Protein AF-A0A1P8KJ65-F1 (afdb_monomer_lite)

Organism: NCBI:txid1850254

pLDDT: mean 79.32, std 12.73, range [43.66, 96.44]

Structure (mmCIF, N/CA/C/O backbone):
data_AF-A0A1P8KJ65-F1
#
_entry.id   AF-A0A1P8KJ65-F1
#
loop_
_atom_site.group_PDB
_atom_site.id
_atom_site.type_symbol
_atom_site.label_atom_id
_atom_site.label_alt_id
_atom_site.label_comp_id
_atom_site.label_asym_id
_atom_site.label_entity_id
_atom_site.label_seq_id
_atom_site.pdbx_PDB_ins_code
_atom_site.Cartn_x
_atom_site.Cartn_y
_atom_site.Cartn_z
_atom_site.occupancy
_atom_site.B_iso_or_equiv
_atom_site.auth_seq_id
_atom_site.auth_comp_id
_atom_site.auth_asym_id
_atom_site.auth_atom_id
_atom_site.pdbx_PDB_model_num
ATOM 1 N N . MET A 1 1 ? 9.762 -11.422 0.485 1.00 43.66 1 MET A N 1
ATOM 2 C CA . MET A 1 1 ? 10.184 -12.310 -0.623 1.00 43.66 1 MET A CA 1
ATOM 3 C C . MET A 1 1 ? 9.158 -13.422 -0.928 1.00 43.66 1 MET A C 1
ATOM 5 O O . MET A 1 1 ? 9.565 -14.491 -1.343 1.00 43.66 1 MET A O 1
ATOM 9 N N . SER A 1 2 ? 7.837 -13.207 -0.772 1.00 47.41 2 SER A N 1
ATOM 10 C CA . SER A 1 2 ? 6.829 -14.279 -0.994 1.00 47.41 2 SER A CA 1
ATOM 11 C C . SER A 1 2 ? 5.908 -14.061 -2.208 1.00 47.41 2 SER A C 1
ATOM 13 O O . SER A 1 2 ? 5.073 -14.901 -2.511 1.00 47.41 2 SER A O 1
ATOM 15 N N . ASN A 1 3 ? 6.056 -12.947 -2.938 1.00 54.53 3 ASN A N 1
ATOM 16 C CA . ASN A 1 3 ? 5.203 -12.641 -4.099 1.00 54.53 3 ASN A CA 1
ATOM 17 C C . ASN A 1 3 ? 5.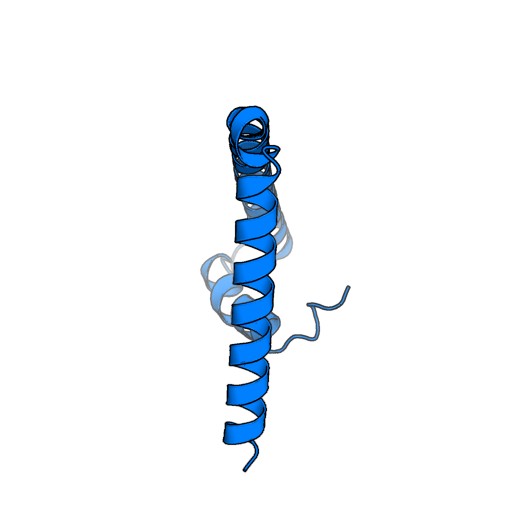777 -13.102 -5.444 1.00 54.53 3 ASN A C 1
ATOM 19 O O . ASN A 1 3 ? 5.037 -13.124 -6.422 1.00 54.53 3 ASN A O 1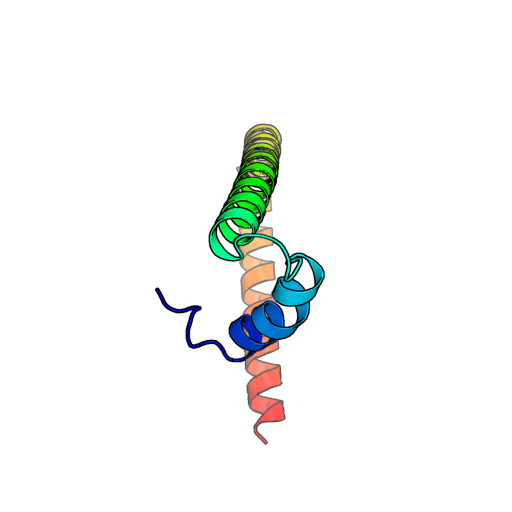
ATOM 23 N N . VAL A 1 4 ? 7.060 -13.479 -5.500 1.00 56.28 4 VAL A N 1
ATOM 24 C CA . VAL A 1 4 ? 7.718 -13.913 -6.747 1.00 56.28 4 VAL A CA 1
ATOM 25 C C . VAL A 1 4 ? 7.146 -15.240 -7.245 1.00 56.28 4 VAL A C 1
ATOM 27 O O . VAL A 1 4 ? 7.009 -15.415 -8.443 1.00 56.28 4 VAL A O 1
ATOM 30 N N . LEU A 1 5 ? 6.751 -16.140 -6.338 1.00 63.81 5 LEU A N 1
ATOM 31 C CA . LEU A 1 5 ? 6.129 -17.429 -6.669 1.00 63.81 5 LEU A CA 1
ATOM 32 C C . LEU A 1 5 ? 4.601 -17.361 -6.760 1.00 63.81 5 LEU A C 1
ATOM 34 O O . LEU A 1 5 ? 3.961 -18.385 -6.976 1.00 63.81 5 LEU A O 1
ATOM 38 N N . ASN A 1 6 ? 3.994 -16.184 -6.580 1.00 66.00 6 ASN A N 1
ATOM 39 C CA . ASN A 1 6 ? 2.555 -16.056 -6.746 1.00 66.00 6 ASN A CA 1
ATOM 40 C C . ASN A 1 6 ? 2.255 -16.039 -8.254 1.00 66.00 6 ASN A C 1
ATOM 42 O O . ASN A 1 6 ? 2.587 -15.052 -8.920 1.00 66.00 6 ASN A O 1
ATOM 46 N N . PRO A 1 7 ? 1.632 -17.091 -8.815 1.00 70.62 7 PRO A N 1
ATOM 47 C CA . PRO A 1 7 ? 1.427 -17.197 -10.258 1.00 70.62 7 PRO A CA 1
ATOM 48 C C . PRO A 1 7 ? 0.623 -16.014 -10.808 1.00 70.62 7 PRO A C 1
ATOM 50 O O . PRO A 1 7 ? 0.847 -15.583 -11.934 1.00 70.62 7 PRO A O 1
ATOM 53 N N . LYS A 1 8 ? -0.245 -15.407 -9.990 1.00 73.19 8 LYS A N 1
ATOM 54 C CA . LYS A 1 8 ? -1.002 -14.208 -10.363 1.00 73.19 8 LYS A CA 1
ATOM 55 C C . LYS A 1 8 ? -0.095 -12.992 -10.574 1.00 73.19 8 LYS A C 1
ATOM 57 O O . LYS A 1 8 ? -0.289 -12.250 -11.532 1.00 73.19 8 LYS A O 1
ATOM 62 N N . THR A 1 9 ? 0.911 -12.816 -9.719 1.00 68.56 9 THR A N 1
ATOM 63 C CA . THR A 1 9 ? 1.900 -11.734 -9.830 1.00 68.56 9 THR A CA 1
ATOM 64 C C . THR A 1 9 ? 2.769 -11.915 -11.072 1.00 68.56 9 THR A C 1
ATOM 66 O O . THR A 1 9 ? 2.973 -10.962 -11.816 1.00 68.56 9 THR A O 1
ATOM 69 N N . ILE A 1 10 ? 3.230 -13.141 -11.342 1.00 73.62 10 ILE A N 1
ATOM 70 C CA . ILE A 1 10 ? 4.056 -13.450 -12.522 1.00 73.62 10 ILE A CA 1
ATOM 71 C C . ILE A 1 10 ? 3.288 -13.175 -13.819 1.00 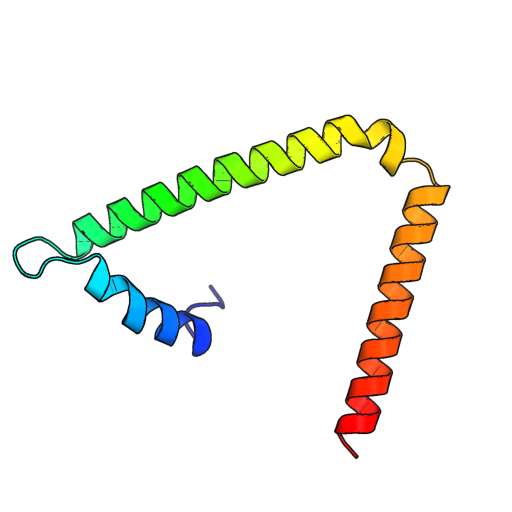73.62 10 ILE A C 1
ATOM 73 O O . ILE A 1 10 ? 3.808 -12.497 -14.703 1.00 73.62 10 ILE A O 1
ATOM 77 N N . VAL A 1 11 ? 2.048 -13.667 -13.927 1.00 76.25 11 VAL A N 1
ATOM 78 C CA . VAL A 1 11 ? 1.204 -13.476 -15.119 1.00 76.25 11 VAL A CA 1
ATOM 79 C C . VAL A 1 11 ? 0.921 -11.993 -15.360 1.00 76.25 11 VAL A C 1
ATOM 81 O O . VAL A 1 11 ? 0.987 -11.536 -16.498 1.00 76.25 11 VAL A O 1
ATOM 84 N N . PHE A 1 12 ? 0.678 -11.221 -14.296 1.00 74.81 12 PHE A N 1
ATOM 85 C CA . PHE A 1 12 ? 0.534 -9.771 -14.399 1.00 74.81 12 PHE A CA 1
ATOM 86 C C . PHE A 1 12 ? 1.804 -9.118 -14.959 1.00 74.81 12 PHE A C 1
ATOM 88 O O . PHE A 1 12 ? 1.735 -8.365 -15.927 1.00 74.81 12 PHE A O 1
ATOM 95 N N . TYR A 1 13 ? 2.978 -9.452 -14.420 1.00 70.38 13 TYR A N 1
ATOM 96 C CA . TYR A 1 13 ? 4.236 -8.920 -14.938 1.00 70.38 13 TYR A CA 1
ATOM 97 C C . TYR A 1 13 ? 4.469 -9.309 -16.401 1.00 70.38 13 TYR A C 1
ATOM 99 O O . TYR A 1 13 ? 4.771 -8.428 -17.195 1.00 70.38 13 TYR A O 1
ATOM 107 N N . MET A 1 14 ? 4.256 -10.568 -16.793 1.00 70.75 14 MET A N 1
ATOM 108 C CA . MET A 1 14 ? 4.415 -11.006 -18.189 1.00 70.75 14 MET A CA 1
ATOM 109 C C . MET A 1 14 ? 3.466 -10.301 -19.165 1.00 70.75 14 MET A C 1
ATOM 111 O O . MET A 1 14 ? 3.851 -10.066 -20.304 1.00 70.75 14 MET A O 1
ATOM 115 N N . ALA A 1 15 ? 2.246 -9.958 -18.745 1.00 72.25 15 ALA A N 1
ATOM 116 C CA . ALA A 1 15 ? 1.277 -9.284 -19.607 1.00 72.25 15 ALA A CA 1
ATOM 117 C C . ALA A 1 15 ? 1.534 -7.774 -19.734 1.00 72.25 15 ALA A C 1
ATOM 119 O O . ALA A 1 15 ? 1.311 -7.209 -20.804 1.00 72.25 15 ALA A O 1
ATOM 120 N N . PHE A 1 16 ? 1.990 -7.123 -18.659 1.00 66.94 16 PHE A N 1
ATOM 121 C CA . PHE A 1 16 ? 2.127 -5.666 -18.601 1.00 66.94 16 PHE A CA 1
ATOM 122 C C . PHE A 1 16 ? 3.547 -5.165 -18.904 1.00 66.94 16 PHE A C 1
ATOM 124 O O . PHE A 1 16 ? 3.672 -4.161 -19.595 1.00 66.94 16 PHE A O 1
ATOM 131 N N . LEU A 1 17 ? 4.621 -5.849 -18.477 1.00 67.12 17 LEU A N 1
ATOM 132 C CA . LEU A 1 17 ? 6.007 -5.436 -18.784 1.00 67.12 17 LEU A CA 1
ATOM 133 C C . LEU A 1 17 ? 6.277 -5.214 -20.278 1.00 67.12 17 LEU A C 1
ATOM 135 O O . LEU A 1 17 ? 6.796 -4.150 -20.608 1.00 67.12 17 LEU A O 1
ATOM 139 N N . PRO A 1 18 ? 5.938 -6.142 -21.194 1.00 65.06 18 PRO A N 1
ATOM 140 C CA . PRO A 1 18 ? 6.239 -5.949 -22.611 1.00 65.06 18 PRO A CA 1
ATOM 141 C C . PRO A 1 18 ? 5.465 -4.785 -23.244 1.00 65.06 18 PRO A C 1
ATOM 143 O O . PRO A 1 18 ? 5.907 -4.262 -24.257 1.00 65.06 18 PRO A O 1
ATOM 146 N N . GLN A 1 19 ? 4.355 -4.329 -22.651 1.00 65.19 19 GLN A N 1
ATOM 147 C CA .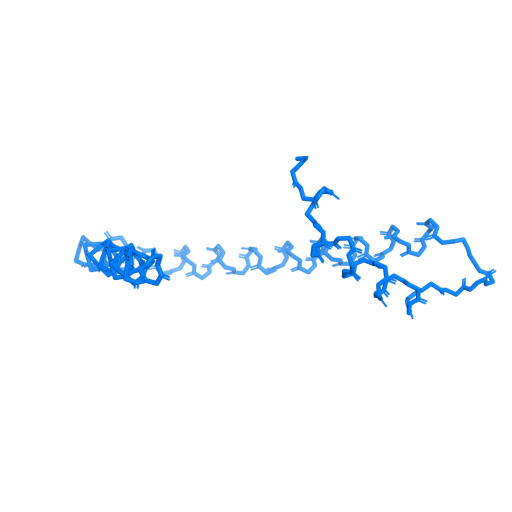 GLN A 1 19 ? 3.618 -3.156 -23.145 1.00 65.19 19 GLN A CA 1
ATOM 148 C C . GLN A 1 19 ? 4.347 -1.838 -22.849 1.00 65.19 19 GLN A C 1
ATOM 150 O O . GLN A 1 19 ? 4.141 -0.848 -23.545 1.00 65.19 19 GLN A O 1
ATOM 155 N N . PHE A 1 20 ? 5.203 -1.826 -21.824 1.00 64.69 20 PHE A N 1
ATOM 156 C CA . PHE A 1 20 ? 5.999 -0.663 -21.424 1.00 64.69 20 PHE A CA 1
ATOM 157 C C . PHE A 1 20 ? 7.467 -0.770 -21.847 1.00 64.69 20 PHE A C 1
ATOM 159 O O . PHE A 1 20 ? 8.231 0.164 -21.599 1.00 64.69 20 PHE A O 1
ATOM 166 N N . ILE A 1 21 ? 7.862 -1.892 -22.464 1.00 62.53 21 ILE A N 1
ATOM 167 C CA . ILE A 1 21 ? 9.231 -2.134 -22.910 1.00 62.53 21 ILE A CA 1
ATOM 168 C C . ILE A 1 21 ? 9.316 -2.062 -24.432 1.00 62.53 21 ILE A C 1
ATOM 170 O O . ILE A 1 21 ? 8.718 -2.872 -25.136 1.00 62.53 21 ILE A O 1
ATOM 174 N N . SER A 1 22 ? 10.095 -1.110 -24.947 1.00 64.50 22 SER A N 1
ATOM 175 C CA . SER A 1 22 ? 10.400 -1.038 -26.377 1.00 64.50 22 SER A CA 1
ATOM 176 C C . SER A 1 22 ? 11.606 -1.934 -26.699 1.00 64.50 22 SER A C 1
ATOM 178 O O . SER A 1 22 ? 12.639 -1.813 -26.036 1.00 64.50 22 SER A O 1
ATOM 180 N N . PRO A 1 23 ? 11.531 -2.805 -27.725 1.00 64.38 23 PRO A N 1
ATOM 181 C CA . PRO A 1 23 ? 12.617 -3.734 -28.056 1.00 64.38 23 PRO A CA 1
ATOM 182 C C . PRO A 1 23 ? 13.922 -3.049 -28.497 1.00 64.38 23 PRO A C 1
ATOM 184 O O . PRO A 1 23 ? 14.974 -3.679 -28.505 1.00 64.38 23 PRO A O 1
ATOM 187 N N . GLU A 1 24 ? 13.868 -1.761 -28.841 1.00 65.81 24 GLU A N 1
ATOM 188 C CA . GLU A 1 24 ? 15.011 -0.952 -29.284 1.00 65.81 24 GLU A CA 1
ATOM 189 C C . GLU A 1 24 ? 15.860 -0.391 -28.129 1.00 65.81 24 GLU A C 1
ATOM 191 O O . GLU A 1 24 ? 16.940 0.148 -28.363 1.00 65.81 24 GLU A O 1
ATOM 196 N N . SER A 1 25 ? 15.404 -0.502 -26.875 1.00 64.06 25 SER A N 1
ATOM 197 C CA . SER A 1 25 ? 16.092 0.067 -25.710 1.00 64.06 25 SER A CA 1
ATOM 198 C C . SER A 1 25 ? 16.283 -0.949 -24.577 1.00 64.06 25 SER A C 1
ATOM 200 O O . SER A 1 25 ? 15.702 -2.031 -24.574 1.00 64.06 25 SER A O 1
ATOM 202 N N . SER A 1 26 ? 17.143 -0.626 -23.604 1.00 75.00 26 SER A N 1
ATOM 203 C CA . SER A 1 26 ? 17.461 -1.547 -22.506 1.00 75.00 26 SER A CA 1
ATOM 204 C C . SER A 1 26 ? 16.247 -1.795 -21.601 1.00 75.00 26 SER A C 1
ATOM 206 O O . SER A 1 26 ? 15.868 -0.943 -20.792 1.00 75.00 26 SER A O 1
ATOM 208 N N . ALA A 1 27 ? 15.695 -3.009 -21.683 1.00 72.38 27 ALA A N 1
ATOM 209 C CA . ALA A 1 27 ? 14.592 -3.502 -20.855 1.00 72.38 27 ALA A CA 1
ATOM 210 C C . ALA A 1 27 ? 14.827 -3.315 -19.342 1.00 72.38 27 ALA A C 1
ATOM 212 O O . ALA A 1 27 ? 13.882 -3.078 -18.585 1.00 72.38 27 ALA A O 1
ATOM 213 N N . LEU A 1 28 ? 16.088 -3.378 -18.893 1.00 76.50 28 LEU A N 1
ATOM 214 C CA . LEU A 1 28 ? 16.461 -3.158 -17.493 1.00 76.50 28 LEU A CA 1
ATOM 215 C C . LEU A 1 28 ? 16.188 -1.708 -17.074 1.00 76.50 28 LEU A C 1
ATOM 217 O O . LEU A 1 28 ? 15.572 -1.471 -16.036 1.00 76.50 28 LEU A O 1
ATOM 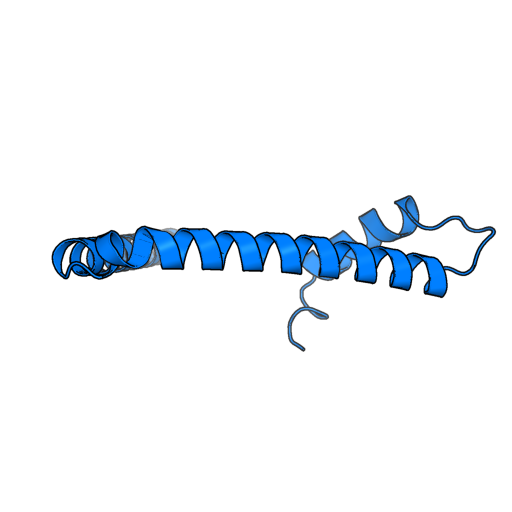221 N N . VAL A 1 29 ? 16.583 -0.736 -17.902 1.00 77.88 29 VAL A N 1
ATOM 222 C CA . VAL A 1 29 ? 16.404 0.695 -17.610 1.00 77.88 29 VAL A CA 1
ATOM 223 C C . VAL A 1 29 ? 14.920 1.053 -17.553 1.00 77.88 29 VAL A C 1
ATOM 225 O O . VAL A 1 29 ? 14.484 1.706 -16.608 1.00 77.88 29 VAL A O 1
ATOM 228 N N . GLN A 1 30 ? 14.121 0.566 -18.503 1.00 75.56 30 GLN A N 1
ATOM 229 C CA . GLN A 1 30 ? 12.672 0.792 -18.509 1.00 75.56 30 GLN A CA 1
ATOM 230 C C . GLN A 1 30 ? 11.975 0.152 -17.301 1.00 75.56 30 GLN A C 1
ATOM 232 O O . GLN A 1 30 ? 11.134 0.793 -16.669 1.00 75.56 30 GLN A O 1
ATOM 237 N N . SER A 1 31 ? 12.381 -1.061 -16.912 1.00 77.56 31 SER A N 1
ATOM 238 C CA . 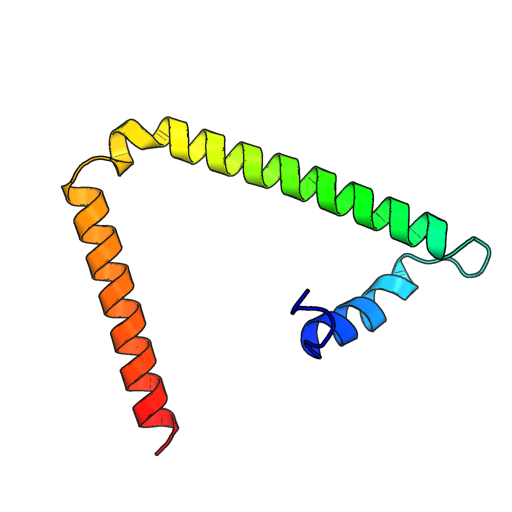SER A 1 31 ? 11.864 -1.725 -15.707 1.00 77.56 31 SER A CA 1
ATOM 239 C C . SER A 1 31 ? 12.187 -0.941 -14.432 1.00 77.56 31 SER A C 1
ATOM 241 O O . SER A 1 31 ? 11.329 -0.794 -13.564 1.00 77.56 31 SER A O 1
ATOM 243 N N . MET A 1 32 ? 13.404 -0.399 -14.324 1.00 82.44 32 MET A N 1
ATOM 244 C CA . MET A 1 32 ? 13.820 0.425 -13.184 1.00 82.44 32 MET A CA 1
ATOM 245 C C . MET A 1 32 ? 13.050 1.745 -13.113 1.00 82.44 32 MET A C 1
ATOM 247 O O . MET A 1 32 ? 12.640 2.151 -12.028 1.00 82.44 32 MET A O 1
ATOM 251 N N . ILE A 1 33 ? 12.799 2.389 -14.257 1.00 85.50 33 ILE A N 1
ATOM 252 C CA . ILE A 1 33 ? 11.978 3.605 -14.331 1.00 85.50 33 ILE A CA 1
ATOM 253 C C . ILE A 1 33 ? 10.544 3.306 -13.883 1.00 85.50 33 ILE A C 1
ATOM 255 O O . ILE A 1 33 ? 10.006 4.015 -13.033 1.00 85.50 33 ILE A O 1
ATOM 259 N N . LEU A 1 34 ? 9.937 2.232 -14.392 1.00 83.69 34 LEU A N 1
ATOM 260 C CA . LEU A 1 34 ? 8.582 1.833 -14.012 1.00 83.69 34 LEU A CA 1
ATOM 261 C C . LEU A 1 34 ? 8.486 1.507 -12.514 1.00 83.69 34 LEU A C 1
ATOM 263 O O . LEU A 1 34 ? 7.547 1.939 -11.843 1.00 83.69 34 LEU A O 1
ATOM 267 N N . ALA A 1 35 ? 9.480 0.797 -11.972 1.00 82.75 35 ALA A N 1
ATOM 268 C CA . ALA A 1 35 ? 9.576 0.529 -10.543 1.00 82.75 35 ALA A CA 1
ATOM 269 C C . ALA A 1 35 ? 9.676 1.831 -9.733 1.00 82.75 35 ALA A C 1
ATOM 271 O O . ALA A 1 35 ? 8.953 1.987 -8.750 1.00 82.75 35 ALA A O 1
ATOM 272 N N . ALA A 1 36 ? 10.506 2.788 -10.157 1.00 89.00 36 ALA A N 1
ATOM 273 C CA . ALA A 1 36 ? 10.637 4.082 -9.492 1.00 89.00 36 ALA A CA 1
ATOM 274 C C . ALA A 1 36 ? 9.308 4.857 -9.470 1.00 89.00 36 ALA A C 1
ATOM 276 O O . ALA A 1 36 ? 8.898 5.330 -8.410 1.00 89.00 36 ALA A O 1
ATOM 277 N N . PHE A 1 37 ? 8.588 4.921 -10.595 1.00 90.88 37 PHE A N 1
ATOM 278 C CA . PHE A 1 37 ? 7.255 5.531 -10.645 1.00 90.88 37 PHE A CA 1
ATOM 279 C C . PHE A 1 37 ? 6.274 4.846 -9.698 1.00 90.88 37 PHE A C 1
ATOM 281 O O . PHE A 1 37 ? 5.579 5.521 -8.938 1.00 90.88 37 PHE A O 1
ATOM 288 N N . HIS A 1 38 ? 6.245 3.514 -9.703 1.00 87.00 38 HIS A N 1
ATOM 289 C CA . HIS A 1 38 ? 5.400 2.751 -8.794 1.00 87.00 38 HIS A CA 1
ATOM 290 C C . HIS A 1 38 ? 5.710 3.081 -7.329 1.00 87.00 38 HIS A C 1
ATOM 292 O O . HIS A 1 38 ? 4.792 3.344 -6.554 1.00 87.00 38 HIS A O 1
ATOM 298 N N . PHE A 1 39 ? 6.992 3.133 -6.955 1.00 89.75 39 PHE A N 1
ATOM 299 C CA . PHE A 1 39 ? 7.416 3.504 -5.605 1.00 89.75 39 PHE A CA 1
ATOM 300 C C . PHE A 1 39 ? 6.987 4.921 -5.221 1.00 89.75 39 PHE A C 1
ATOM 302 O O . PHE A 1 39 ? 6.491 5.114 -4.113 1.00 89.75 39 PHE A O 1
ATOM 309 N N . ILE A 1 40 ? 7.134 5.899 -6.117 1.00 95.25 40 ILE A N 1
ATOM 310 C CA . ILE A 1 40 ? 6.735 7.290 -5.862 1.00 95.25 40 ILE A CA 1
ATOM 311 C C . ILE A 1 40 ? 5.225 7.378 -5.633 1.00 95.25 40 ILE A C 1
ATOM 313 O O . ILE A 1 40 ? 4.784 7.955 -4.640 1.00 95.25 40 ILE A O 1
ATOM 317 N N . ILE A 1 41 ? 4.428 6.764 -6.509 1.00 94.00 41 ILE A N 1
ATOM 318 C CA . ILE A 1 41 ? 2.966 6.761 -6.392 1.00 94.00 41 ILE A CA 1
ATOM 319 C C . ILE A 1 41 ? 2.541 6.067 -5.096 1.00 94.00 41 ILE A C 1
ATOM 321 O O . ILE A 1 41 ? 1.717 6.600 -4.354 1.00 94.00 41 ILE A O 1
ATOM 325 N N . ALA A 1 42 ? 3.133 4.910 -4.788 1.00 91.38 42 ALA A N 1
ATOM 326 C CA . ALA A 1 42 ? 2.860 4.188 -3.553 1.00 91.38 42 ALA A CA 1
ATOM 327 C C . ALA A 1 42 ? 3.219 5.027 -2.320 1.00 91.38 42 ALA A C 1
ATOM 329 O O . ALA A 1 42 ? 2.440 5.074 -1.373 1.00 91.38 42 ALA A O 1
ATOM 330 N N . MET A 1 43 ? 4.353 5.729 -2.333 1.00 94.88 43 MET A N 1
ATOM 331 C CA . MET A 1 43 ? 4.779 6.587 -1.229 1.00 94.88 43 MET A CA 1
ATOM 332 C C . MET A 1 43 ? 3.833 7.774 -1.029 1.00 94.88 43 MET A C 1
ATOM 334 O O . MET A 1 43 ? 3.437 8.042 0.103 1.00 94.88 43 MET A O 1
ATOM 338 N N . ILE A 1 44 ? 3.421 8.445 -2.109 1.00 96.44 44 ILE A N 1
ATOM 339 C CA . ILE A 1 44 ? 2.441 9.541 -2.057 1.00 96.44 44 ILE A CA 1
ATOM 340 C C . ILE A 1 44 ? 1.115 9.032 -1.492 1.00 96.44 44 ILE A C 1
ATOM 342 O O . ILE A 1 44 ? 0.550 9.644 -0.589 1.00 96.44 44 ILE A O 1
ATOM 346 N N . TRP A 1 45 ? 0.638 7.890 -1.985 1.00 94.81 45 TRP A N 1
ATOM 347 C CA . TRP A 1 45 ? -0.615 7.294 -1.540 1.00 94.81 45 TRP A CA 1
ATOM 348 C C . TRP A 1 45 ? -0.579 6.886 -0.064 1.00 94.81 45 TRP A C 1
ATOM 350 O O . TRP A 1 45 ? -1.494 7.209 0.691 1.00 94.81 45 TRP A O 1
ATOM 360 N N . GLN A 1 46 ? 0.492 6.220 0.373 1.00 91.00 46 GLN A N 1
ATOM 361 C CA . GLN A 1 46 ? 0.679 5.835 1.773 1.00 91.00 46 GLN A CA 1
ATOM 362 C C . GLN A 1 46 ? 0.808 7.068 2.675 1.00 91.00 46 GLN A C 1
ATOM 364 O O . GLN A 1 46 ? 0.178 7.121 3.727 1.00 91.00 46 GLN A O 1
ATOM 369 N N . GLY A 1 47 ? 1.560 8.087 2.252 1.00 92.94 47 GLY A N 1
ATOM 370 C CA . GLY A 1 47 ? 1.669 9.355 2.973 1.00 92.94 47 GLY A CA 1
ATOM 371 C C . GLY A 1 47 ? 0.320 10.058 3.120 1.00 92.94 47 GLY A C 1
ATOM 372 O O . GLY A 1 47 ? -0.023 10.506 4.213 1.00 92.94 47 GLY A O 1
ATOM 373 N N . PHE A 1 48 ? -0.481 10.086 2.053 1.00 93.25 48 PHE A N 1
ATOM 374 C CA . PHE A 1 48 ? -1.842 10.616 2.077 1.00 93.25 48 PHE A CA 1
ATOM 375 C C . PHE A 1 48 ? -2.744 9.829 3.037 1.00 93.25 48 PHE A C 1
ATOM 377 O O . PHE A 1 48 ? -3.392 10.434 3.888 1.00 93.25 48 PHE A O 1
ATOM 384 N N . LEU A 1 49 ? -2.732 8.493 2.975 1.00 89.69 49 LEU A N 1
ATOM 385 C CA . LEU A 1 49 ? -3.482 7.641 3.903 1.00 89.69 49 LEU A CA 1
ATOM 386 C C . LEU A 1 49 ? -3.094 7.897 5.361 1.00 89.69 49 LEU A C 1
ATOM 388 O O . LEU A 1 49 ? -3.973 8.066 6.204 1.00 89.69 49 LEU A O 1
ATOM 392 N N . ILE A 1 50 ? -1.794 7.962 5.661 1.00 88.69 50 ILE A N 1
ATOM 393 C CA . ILE A 1 50 ? -1.296 8.264 7.008 1.00 88.69 50 ILE A CA 1
ATOM 394 C C . ILE A 1 50 ? -1.779 9.644 7.447 1.00 88.69 50 ILE A C 1
ATOM 396 O O . ILE A 1 50 ? -2.269 9.781 8.563 1.00 88.69 50 ILE A O 1
ATOM 400 N N . TYR A 1 51 ? -1.694 10.656 6.582 1.00 89.38 51 TYR A N 1
ATOM 401 C CA . TYR A 1 51 ? -2.179 11.999 6.885 1.00 89.38 51 TYR A CA 1
ATOM 402 C C . TYR A 1 51 ? -3.681 12.008 7.201 1.00 89.38 51 TYR A C 1
ATOM 404 O O . TYR A 1 51 ? -4.090 12.549 8.230 1.00 89.38 51 TYR A O 1
ATOM 412 N N . THR A 1 52 ? -4.503 11.357 6.373 1.00 85.44 52 THR A N 1
ATOM 413 C CA . THR A 1 52 ? -5.949 11.238 6.593 1.00 85.44 52 THR A CA 1
ATOM 414 C C . THR A 1 52 ? -6.261 10.511 7.898 1.00 85.44 52 THR A C 1
ATOM 416 O O . THR A 1 52 ? -7.088 10.988 8.672 1.00 85.44 52 THR A O 1
ATOM 419 N N . ILE A 1 53 ? -5.583 9.397 8.185 1.00 85.25 53 ILE A N 1
ATOM 420 C CA . ILE A 1 53 ? -5.776 8.632 9.424 1.00 85.25 53 ILE A CA 1
ATOM 421 C C . ILE A 1 53 ? -5.329 9.447 10.639 1.00 85.25 53 ILE A C 1
ATOM 423 O O . ILE A 1 53 ? -6.058 9.499 11.622 1.00 85.25 53 ILE A O 1
ATOM 427 N N . CYS A 1 54 ? -4.177 10.119 10.581 1.00 82.94 54 CYS A N 1
ATOM 428 C CA . CYS A 1 54 ? -3.679 10.970 11.663 1.00 82.94 54 CYS A CA 1
ATOM 429 C C . CYS A 1 54 ? -4.594 12.173 11.924 1.00 82.94 54 CYS A C 1
ATOM 431 O O . CYS A 1 54 ? -4.815 12.530 13.078 1.00 82.94 54 CYS A O 1
ATOM 433 N N . SER A 1 55 ? -5.176 12.766 10.881 1.00 79.50 55 SER A N 1
ATOM 434 C CA . SER A 1 55 ? -6.179 13.826 11.022 1.00 79.50 55 SER A CA 1
ATOM 435 C C . SER A 1 55 ? -7.480 13.288 11.633 1.00 79.50 55 SER A C 1
ATOM 437 O O . SER A 1 55 ? -8.021 13.861 12.578 1.00 79.50 55 SER A O 1
ATOM 439 N N . ALA A 1 56 ? -7.935 12.121 11.173 1.00 76.62 56 ALA A N 1
ATOM 440 C CA . ALA A 1 56 ? -9.107 11.432 11.702 1.00 76.62 56 ALA A CA 1
ATOM 441 C C . ALA A 1 56 ? -8.856 10.739 13.052 1.00 76.62 56 ALA A C 1
ATOM 443 O O . ALA A 1 56 ? -9.792 10.206 13.646 1.00 76.62 56 ALA A O 1
ATOM 444 N N . ASN A 1 57 ? -7.625 10.745 13.567 1.00 69.56 57 ASN A N 1
ATOM 445 C CA . ASN A 1 57 ? -7.229 9.974 14.744 1.00 69.56 57 ASN A CA 1
ATOM 446 C C . ASN A 1 57 ? -7.987 10.441 15.991 1.00 69.56 57 ASN A C 1
ATOM 448 O O . ASN A 1 57 ? -8.354 9.625 16.826 1.00 69.56 57 ASN A O 1
ATOM 452 N N . VAL A 1 58 ? -8.349 11.725 16.078 1.00 65.75 58 VAL A N 1
ATOM 453 C CA . VAL A 1 58 ? -9.206 12.255 17.159 1.00 65.75 58 VAL A CA 1
ATOM 454 C C . VAL A 1 58 ? -10.609 11.621 17.142 1.00 65.75 58 VAL A C 1
ATOM 456 O O . VAL A 1 58 ? -11.243 11.465 18.185 1.00 65.75 58 VAL A O 1
ATOM 459 N N . PHE A 1 59 ? -11.100 11.219 15.967 1.00 65.12 59 PHE A N 1
ATOM 460 C CA . PHE A 1 59 ? -12.388 10.546 15.802 1.00 65.12 59 PHE A CA 1
ATOM 461 C C . PHE A 1 59 ? -12.270 9.016 15.911 1.00 65.12 59 PHE A C 1
ATOM 463 O O . PHE A 1 59 ? -13.094 8.391 16.574 1.00 65.12 59 PHE A O 1
ATOM 470 N N . ILE A 1 60 ? -11.233 8.415 15.318 1.00 65.81 60 ILE A N 1
ATOM 471 C CA . ILE A 1 60 ? -11.012 6.958 15.268 1.00 65.81 60 ILE A CA 1
ATOM 472 C C . ILE A 1 60 ? -10.502 6.391 16.605 1.00 65.81 60 ILE A C 1
ATOM 474 O O . ILE A 1 60 ? -10.808 5.247 16.934 1.00 65.81 60 ILE A O 1
ATOM 478 N N . THR A 1 61 ? -9.783 7.175 17.417 1.00 68.25 61 THR A N 1
ATOM 479 C CA . THR A 1 61 ? -9.338 6.744 18.761 1.00 68.25 61 THR A CA 1
ATOM 480 C C . THR A 1 61 ? -10.465 6.674 19.782 1.00 68.25 61 THR A C 1
ATOM 482 O O . THR A 1 61 ? -10.264 6.129 20.869 1.00 68.25 61 THR A O 1
ATOM 485 N N . LYS A 1 62 ? -11.666 7.169 19.450 1.00 76.81 62 LYS A N 1
ATOM 486 C CA . LYS A 1 62 ? -12.836 6.969 20.302 1.00 76.81 62 LYS A CA 1
ATOM 487 C C . LYS A 1 62 ? -13.098 5.476 20.455 1.00 76.81 62 LYS A C 1
ATOM 489 O O . LYS A 1 62 ? -13.260 4.746 19.478 1.00 76.81 62 LYS A O 1
ATOM 494 N N . GLU A 1 63 ? -13.199 5.041 21.706 1.00 75.62 63 GLU A N 1
ATOM 495 C CA . GLU A 1 63 ? -13.383 3.636 22.077 1.00 75.62 63 GLU A CA 1
ATOM 496 C C . GLU A 1 63 ? -14.607 2.998 21.391 1.00 75.62 63 GLU A C 1
ATOM 498 O O . GLU A 1 63 ? -14.579 1.823 21.031 1.00 75.62 63 GLU A O 1
ATOM 503 N N . SER A 1 64 ? -15.658 3.786 21.133 1.00 78.50 64 SER A N 1
ATOM 504 C CA . SER A 1 64 ? -16.863 3.351 20.417 1.00 78.50 64 SER A CA 1
ATOM 505 C C . SER A 1 64 ? -16.615 3.012 18.942 1.00 78.50 64 SER A C 1
ATOM 507 O O . SER A 1 64 ? -17.132 2.009 18.446 1.00 78.50 64 SER A O 1
ATOM 509 N N . VAL A 1 65 ? -15.807 3.811 18.239 1.00 80.00 65 VAL A N 1
ATOM 510 C CA . VAL A 1 65 ? -15.466 3.585 16.825 1.00 80.00 65 VAL A CA 1
ATOM 511 C C . VAL A 1 65 ? -14.592 2.345 16.703 1.00 80.00 65 VAL A C 1
ATOM 513 O O . VAL A 1 65 ? -14.858 1.477 15.874 1.00 80.00 65 VAL A O 1
ATOM 516 N N . ARG A 1 66 ? -13.606 2.213 17.593 1.00 79.94 66 ARG A N 1
ATOM 517 C CA . ARG A 1 66 ? -12.701 1.064 17.623 1.00 79.94 66 ARG A CA 1
ATOM 518 C C . ARG A 1 66 ? -13.442 -0.247 17.912 1.00 79.94 66 ARG A C 1
ATOM 520 O O . ARG A 1 66 ? -13.305 -1.189 17.141 1.00 79.94 66 ARG A O 1
ATOM 527 N N . LYS A 1 67 ? -14.333 -0.267 18.915 1.00 83.94 67 LYS A N 1
ATOM 528 C CA . LYS A 1 67 ? -15.204 -1.427 19.201 1.00 83.94 67 LYS A CA 1
ATOM 529 C C . LYS A 1 67 ? -16.093 -1.807 18.018 1.00 83.94 67 LYS A C 1
ATOM 531 O O . LYS A 1 67 ? -16.280 -2.990 17.756 1.00 83.94 67 LYS A O 1
ATOM 536 N N . THR A 1 68 ? -16.633 -0.823 17.300 1.00 86.81 68 THR A N 1
ATOM 537 C CA . THR A 1 68 ? -17.481 -1.079 16.125 1.00 86.81 68 THR A CA 1
ATOM 538 C C . THR A 1 68 ? -16.672 -1.693 14.981 1.00 86.81 68 THR A C 1
ATOM 540 O O . THR A 1 68 ? -17.112 -2.668 14.378 1.00 86.81 68 THR A O 1
ATOM 543 N N . LEU A 1 69 ? -15.474 -1.168 14.709 1.00 86.19 69 LEU A N 1
ATOM 544 C CA . LEU A 1 69 ? -14.573 -1.708 13.687 1.00 86.19 69 LEU A CA 1
ATOM 545 C C . LEU A 1 69 ? -14.122 -3.136 14.009 1.00 86.19 69 LEU A C 1
ATOM 547 O O . LEU A 1 69 ? -14.136 -3.987 13.118 1.00 86.19 69 LEU A O 1
ATOM 551 N N . ASP A 1 70 ? -13.781 -3.414 15.267 1.00 87.06 70 ASP A N 1
ATOM 552 C CA . ASP A 1 70 ? -13.387 -4.752 15.715 1.00 87.06 70 ASP A CA 1
ATOM 553 C C . ASP A 1 70 ? -14.554 -5.745 15.587 1.00 87.06 70 ASP A C 1
ATOM 555 O O . ASP A 1 70 ? -14.379 -6.854 15.079 1.00 87.06 70 ASP A O 1
ATOM 559 N N . LEU A 1 71 ? -15.769 -5.329 15.964 1.00 91.75 71 LEU A N 1
ATOM 560 C CA . LEU A 1 71 ? -16.969 -6.158 15.856 1.00 91.75 71 LEU A CA 1
ATOM 561 C C . LEU A 1 71 ? -17.327 -6.466 14.397 1.00 91.75 71 LEU A C 1
ATOM 563 O O . LEU A 1 71 ? -17.603 -7.617 14.062 1.00 91.75 71 LEU A O 1
ATOM 567 N N . ILE A 1 72 ? -17.279 -5.462 13.517 1.00 94.38 72 ILE A N 1
ATOM 568 C CA . ILE A 1 72 ? -17.520 -5.641 12.079 1.00 94.38 72 ILE A CA 1
ATOM 569 C C . ILE A 1 72 ? -16.461 -6.566 11.473 1.00 94.38 72 ILE A C 1
ATOM 571 O O . ILE A 1 72 ? -16.806 -7.490 10.740 1.00 94.38 72 ILE A O 1
ATOM 575 N N . SER A 1 73 ? -15.185 -6.363 11.802 1.00 91.12 73 SER A N 1
ATOM 576 C CA . SER A 1 73 ? -14.090 -7.194 11.289 1.00 91.12 73 SER A CA 1
ATOM 577 C C . SER A 1 73 ? -14.237 -8.651 11.732 1.00 91.12 73 SER A C 1
ATOM 579 O O . SER A 1 73 ? -14.122 -9.562 10.909 1.00 91.12 73 SER A O 1
ATOM 581 N N . GLY A 1 74 ? -14.574 -8.876 13.006 1.00 91.38 74 GLY A N 1
ATOM 582 C CA . GLY A 1 74 ? -14.857 -10.203 13.548 1.00 91.38 74 GLY A CA 1
ATOM 583 C C . GLY A 1 74 ? -16.065 -10.869 12.883 1.00 91.38 74 GLY A C 1
ATOM 584 O O . GLY A 1 74 ? -15.987 -12.036 12.500 1.00 91.38 74 GLY A O 1
ATOM 585 N N . LEU A 1 75 ? -17.154 -10.124 12.669 1.00 95.62 75 LEU A N 1
ATOM 586 C CA . LEU A 1 75 ? -18.342 -10.611 11.960 1.00 95.62 75 LEU A CA 1
ATOM 587 C C . LEU A 1 75 ? -18.031 -11.002 10.515 1.00 95.62 75 LEU A C 1
ATOM 589 O O . LEU A 1 75 ? -18.456 -12.064 10.068 1.00 95.62 75 LEU A O 1
ATOM 593 N N . ILE A 1 76 ? -17.265 -10.180 9.795 1.00 95.44 76 ILE A N 1
ATOM 594 C CA . ILE A 1 76 ? -16.864 -10.463 8.413 1.00 95.44 76 ILE A CA 1
ATOM 595 C C . ILE A 1 76 ? -16.005 -11.729 8.359 1.00 95.44 76 ILE A C 1
ATOM 597 O O . ILE A 1 76 ? -16.263 -12.599 7.527 1.00 95.44 76 ILE A O 1
ATOM 601 N N . MET A 1 77 ? -15.022 -11.875 9.252 1.00 92.81 77 MET A N 1
ATOM 602 C CA . MET A 1 77 ? -14.198 -13.086 9.323 1.00 92.81 77 MET A CA 1
ATOM 603 C C . MET A 1 77 ? -15.029 -14.333 9.632 1.00 92.81 77 MET A C 1
ATOM 605 O O . MET A 1 77 ? -14.848 -15.364 8.985 1.00 92.81 77 MET A O 1
ATOM 609 N N . MET A 1 78 ? -15.969 -14.237 10.572 1.00 94.06 78 MET A N 1
ATOM 610 C CA . MET A 1 78 ? -16.858 -15.343 10.921 1.00 94.06 78 MET A CA 1
ATOM 611 C C . MET A 1 78 ? -17.768 -15.720 9.745 1.00 94.06 78 MET A C 1
ATOM 613 O O . MET A 1 78 ? -17.882 -16.898 9.415 1.00 94.06 78 MET A O 1
ATOM 617 N N . ALA A 1 79 ? -18.345 -14.733 9.056 1.00 93.94 79 ALA A N 1
ATOM 618 C CA . ALA A 1 79 ? -19.158 -14.950 7.863 1.00 93.94 79 ALA A CA 1
ATOM 619 C C . ALA A 1 79 ? -18.355 -15.612 6.733 1.00 93.94 79 ALA A C 1
ATOM 621 O O . ALA A 1 79 ? -18.843 -16.550 6.104 1.00 93.94 79 ALA A O 1
ATOM 622 N N . PHE A 1 80 ? -17.112 -15.178 6.500 1.00 94.00 80 PHE A N 1
ATOM 623 C CA . PHE A 1 80 ? -16.220 -15.831 5.542 1.00 94.00 80 PHE A CA 1
ATOM 624 C C . PHE A 1 80 ? -15.891 -17.270 5.943 1.00 94.00 80 PHE A C 1
ATOM 626 O O . PHE A 1 80 ? -15.940 -18.145 5.083 1.00 94.00 80 PHE A O 1
ATOM 633 N N . GLY A 1 81 ? -15.608 -17.534 7.221 1.00 91.69 81 GLY A N 1
ATOM 634 C CA . GLY A 1 81 ? -15.341 -18.884 7.724 1.00 91.69 81 GLY A CA 1
ATOM 635 C C . GLY A 1 81 ? -16.537 -19.822 7.555 1.00 91.69 81 GLY A C 1
ATOM 636 O O . GLY A 1 81 ? -16.380 -20.938 7.068 1.00 91.69 81 GLY A O 1
ATOM 637 N N . VAL A 1 82 ? -17.745 -19.345 7.871 1.00 95.06 82 VAL A N 1
ATOM 638 C CA . VAL A 1 82 ? -18.992 -20.095 7.655 1.00 95.06 82 VAL A CA 1
ATOM 639 C C . VAL A 1 82 ? -19.221 -20.346 6.166 1.00 95.06 82 VAL A C 1
ATOM 641 O O . VAL A 1 82 ? -19.487 -21.480 5.775 1.00 95.06 82 VAL A O 1
ATOM 644 N N . LYS A 1 83 ? -19.068 -19.321 5.318 1.00 92.00 83 LYS A N 1
ATOM 645 C CA . LYS A 1 83 ? -19.221 -19.464 3.865 1.00 92.00 83 LYS A CA 1
ATOM 646 C C . LYS A 1 83 ? -18.220 -20.468 3.289 1.00 92.00 83 LYS A C 1
ATOM 648 O O . LYS A 1 83 ? -18.598 -21.258 2.434 1.00 92.00 83 LYS A O 1
ATOM 653 N N . LEU A 1 84 ? -16.969 -20.440 3.747 1.00 92.50 84 LEU A N 1
ATOM 654 C CA . LEU A 1 84 ? -15.934 -21.378 3.316 1.00 92.50 84 LEU A CA 1
ATOM 655 C C . LEU A 1 84 ? -16.304 -22.810 3.715 1.00 92.50 84 LEU A C 1
ATOM 657 O O . LEU A 1 84 ? -16.353 -23.681 2.859 1.00 92.50 84 LEU A O 1
ATOM 661 N N . PHE A 1 85 ? -16.683 -23.021 4.977 1.00 92.75 85 PHE A N 1
ATOM 662 C CA . PHE A 1 85 ? -17.119 -24.328 5.472 1.00 92.75 85 PHE A CA 1
ATOM 663 C C . PHE A 1 85 ? -18.342 -24.879 4.722 1.00 92.75 85 PHE A C 1
ATOM 665 O O . PHE A 1 85 ? -18.459 -26.084 4.520 1.00 92.75 85 PHE A O 1
ATOM 672 N N . MET A 1 86 ? -19.261 -24.004 4.309 1.00 91.94 86 MET A N 1
ATOM 673 C CA . MET A 1 86 ? -20.410 -24.385 3.485 1.00 91.94 86 MET A CA 1
ATOM 674 C C . MET A 1 86 ? -20.040 -24.639 2.021 1.00 91.94 86 MET A C 1
ATOM 676 O O . MET A 1 86 ? -20.741 -25.399 1.370 1.00 91.94 86 MET A O 1
ATOM 680 N N . SER A 1 87 ? -18.991 -23.996 1.501 1.00 83.00 87 SER A N 1
ATOM 681 C CA . SER A 1 87 ? -18.517 -24.177 0.123 1.00 83.00 87 SER A CA 1
ATOM 682 C C . SER A 1 87 ? -17.619 -25.404 -0.050 1.00 83.00 87 SER A C 1
ATOM 684 O O . SER A 1 87 ? -17.484 -25.874 -1.175 1.00 83.00 87 SER A O 1
ATOM 686 N N . ASP A 1 88 ? -16.995 -25.883 1.030 1.00 67.75 88 ASP A N 1
ATOM 687 C CA . ASP A 1 88 ? -16.213 -27.129 1.079 1.00 67.75 88 ASP A CA 1
ATOM 688 C C . ASP A 1 88 ? -17.093 -28.381 1.331 1.00 67.75 88 ASP A C 1
ATOM 690 O O . ASP A 1 88 ? -16.570 -29.481 1.519 1.00 67.75 88 ASP A O 1
ATOM 694 N N . LYS A 1 89 ? -18.427 -28.233 1.332 1.00 49.12 89 LYS A N 1
ATOM 695 C CA . LYS A 1 89 ? -19.423 -29.319 1.312 1.00 49.12 89 LYS A CA 1
ATOM 696 C C . LYS A 1 89 ? -20.124 -29.384 -0.038 1.00 49.12 89 LYS A C 1
ATOM 698 O O . LYS A 1 89 ? -20.423 -30.522 -0.458 1.00 49.12 89 LYS A O 1
#

InterPro domains:
  IPR001123 Amino acid exporter protein, LeuE-type [PF01810] (3-86)
  IPR001123 Amino acid exporter protein, LeuE-type [PTHR30086] (2-88)

Foldseek 3Di:
DPCVPVVVSVVVCVVVLVVQDDPVDDSVVSVVVVVVVVVVVVVVVVVVVVVVCVVCVVVCVPPVNVVVVVVVVVVVVVVVVVVVVVVVD

Secondary structure (DSSP, 8-state):
--STT-HHHHHHHHHHHHHH--TTS-HHHHHHHHHHHHHHHHHHHHHHHHHHHHHHHHHHTSHHHHHHHHHHHHHHHHHHHHHHHHHT-

Sequence (89 aa):
MSNVLNPKTIVFYMAFLPQFISPESSALVQSMILAAFHFIIAMIWQGFLIYTICSANVFITKESVRKTLDLISGLIMMAFGVKLFMSDK

Radius of gyration: 20.79 Å; chains: 1; bounding box: 38×43×51 Å